Protein AF-A0A931ZI58-F1 (afdb_monomer_lite)

Secondary structure (DSSP, 8-state):
---S----PPPTTS--PPPHHHHHHHHHHHTS----HHHHHHHHHHHHT-------TTS--PPPHHHHHHTT--S-EEEEE-SS-EEEEEHHHHHHHHHHHHHHHHHHHHHHHHHHH--

Foldseek 3Di:
DDDDDDDFDADPVRDTDDPPVNVVVCVVVVVDDPDDPVRVVVCCVVVVPDDDWDADPVRDTDDDPVNCVVLVADPDWDWDDDPPDIDIHRPVVVVVVVVVCVVCVVVVVVVVVVVVVVD

Structure (mmCIF, N/CA/C/O backbone):
data_AF-A0A931ZI58-F1
#
_entry.id   AF-A0A931ZI58-F1
#
loop_
_atom_site.group_PDB
_atom_site.id
_atom_site.type_symbol
_atom_site.label_atom_id
_atom_site.label_alt_id
_atom_site.label_comp_id
_atom_site.label_asym_id
_atom_site.label_entity_id
_atom_site.label_seq_id
_atom_site.pdbx_PDB_ins_code
_atom_site.Cartn_x
_atom_site.Cartn_y
_atom_site.Cartn_z
_atom_site.occupancy
_atom_site.B_iso_or_equiv
_atom_site.auth_seq_id
_atom_site.auth_comp_id
_atom_site.auth_asym_id
_atom_site.auth_atom_id
_atom_site.pdbx_PDB_model_num
ATOM 1 N N . MET A 1 1 ? 14.117 13.334 -13.432 1.00 45.47 1 MET A N 1
ATOM 2 C CA . MET A 1 1 ? 13.130 12.646 -12.570 1.00 45.47 1 MET A CA 1
ATOM 3 C C . MET A 1 1 ? 13.029 11.248 -13.138 1.00 45.47 1 MET A C 1
ATOM 5 O O . MET A 1 1 ? 12.648 11.109 -14.297 1.00 45.47 1 MET A O 1
ATOM 9 N N . LEU A 1 2 ? 13.482 10.248 -12.382 1.00 44.78 2 LEU A N 1
ATOM 10 C CA . LEU A 1 2 ? 13.488 8.861 -12.836 1.00 44.78 2 LEU A CA 1
ATOM 11 C C . LEU A 1 2 ? 12.043 8.353 -12.851 1.00 44.78 2 LEU A C 1
ATOM 13 O O . LEU A 1 2 ? 11.451 8.150 -11.797 1.00 44.78 2 LEU A O 1
ATOM 17 N N . ILE A 1 3 ? 11.478 8.211 -14.047 1.00 44.12 3 ILE A N 1
ATOM 18 C CA . ILE A 1 3 ? 10.126 7.702 -14.295 1.00 44.12 3 ILE A CA 1
ATOM 19 C C . ILE A 1 3 ? 10.265 6.560 -15.314 1.00 44.12 3 ILE A C 1
ATOM 21 O O . ILE A 1 3 ? 10.938 6.739 -16.333 1.00 44.12 3 ILE A O 1
ATOM 25 N N . GLY A 1 4 ? 9.652 5.406 -15.031 1.00 52.09 4 GLY A N 1
ATOM 26 C CA . GLY A 1 4 ? 9.632 4.216 -15.895 1.00 52.09 4 GLY A CA 1
ATOM 27 C C . GLY A 1 4 ? 10.521 3.049 -15.432 1.00 52.09 4 GLY A C 1
ATOM 28 O O . GLY A 1 4 ? 11.378 3.192 -14.558 1.00 52.09 4 GLY A O 1
ATOM 29 N N . GLN A 1 5 ? 10.311 1.872 -16.033 1.00 44.62 5 GLN A N 1
ATOM 30 C CA . GLN A 1 5 ? 11.066 0.643 -15.756 1.00 44.62 5 GLN A CA 1
ATOM 31 C C . GLN A 1 5 ? 12.330 0.526 -16.625 1.00 44.62 5 GLN A C 1
ATOM 33 O O . GLN A 1 5 ? 12.293 0.717 -17.840 1.00 44.62 5 GLN A O 1
ATOM 38 N N . TYR A 1 6 ? 13.452 0.139 -16.010 1.00 64.69 6 TYR A N 1
ATOM 39 C CA . TYR A 1 6 ? 14.724 -0.110 -16.696 1.00 64.69 6 TYR A CA 1
ATOM 40 C C . TYR A 1 6 ? 15.089 -1.589 -16.596 1.00 64.69 6 TYR A C 1
ATOM 42 O O . TYR A 1 6 ? 15.655 -2.038 -15.600 1.00 64.69 6 TYR A O 1
ATOM 50 N N . ILE A 1 7 ? 14.776 -2.356 -17.637 1.00 57.56 7 ILE A N 1
ATOM 51 C CA . ILE A 1 7 ? 15.112 -3.780 -17.699 1.00 57.56 7 ILE A CA 1
ATOM 52 C C . ILE A 1 7 ? 16.552 -3.927 -18.194 1.00 57.56 7 ILE A C 1
ATOM 54 O O . ILE A 1 7 ? 16.891 -3.468 -19.285 1.00 57.56 7 ILE A O 1
ATOM 58 N N . GLN A 1 8 ? 17.400 -4.600 -17.414 1.00 68.25 8 GLN A N 1
ATOM 59 C CA . GLN A 1 8 ? 18.737 -4.991 -17.850 1.00 68.25 8 GLN A CA 1
ATOM 60 C C . GLN A 1 8 ? 19.020 -6.462 -17.607 1.00 68.25 8 GLN A C 1
ATOM 62 O O . GLN A 1 8 ? 18.564 -7.068 -16.641 1.00 68.25 8 GLN A O 1
ATOM 67 N N . LYS A 1 9 ? 19.800 -7.026 -18.528 1.00 64.44 9 LYS A N 1
ATOM 68 C CA . LYS A 1 9 ? 20.253 -8.407 -18.454 1.00 64.44 9 LYS A CA 1
ATOM 69 C C . LYS A 1 9 ? 21.438 -8.489 -17.500 1.00 64.44 9 LYS A C 1
ATOM 71 O O . LYS A 1 9 ? 22.397 -7.732 -17.630 1.00 64.44 9 LYS A O 1
ATOM 76 N N . ILE A 1 10 ? 21.354 -9.429 -16.570 1.00 72.12 10 ILE A N 1
ATOM 77 C CA . ILE A 1 10 ? 22.425 -9.759 -15.636 1.00 72.12 10 ILE A CA 1
ATOM 78 C C . ILE A 1 10 ? 23.327 -10.808 -16.299 1.00 72.12 10 ILE A C 1
ATOM 80 O O . ILE A 1 10 ? 22.832 -11.727 -16.955 1.00 72.12 10 ILE A O 1
ATOM 84 N N . ASP A 1 11 ? 24.647 -10.657 -16.176 1.00 81.25 11 ASP A N 1
ATOM 85 C CA . ASP A 1 11 ? 25.594 -11.650 -16.688 1.00 81.25 11 ASP A CA 1
ATOM 86 C C . ASP A 1 11 ? 25.599 -12.939 -15.839 1.00 81.25 11 ASP A C 1
ATOM 88 O O . ASP A 1 11 ? 25.022 -13.008 -14.755 1.00 81.25 11 ASP A O 1
ATOM 92 N N . GLN A 1 12 ? 26.292 -13.981 -16.307 1.00 68.19 12 GLN A N 1
ATOM 93 C CA . GLN A 1 12 ? 26.393 -15.268 -15.596 1.00 68.19 12 GLN A CA 1
ATOM 94 C C . GLN A 1 12 ? 27.049 -15.168 -14.202 1.00 68.19 12 GLN A C 1
ATOM 96 O O . GLN A 1 12 ? 27.040 -16.138 -13.450 1.00 68.19 12 GLN A O 1
ATOM 101 N N . LYS A 1 13 ? 27.635 -14.015 -13.856 1.00 72.25 13 LYS A N 1
ATOM 102 C CA . LYS A 1 13 ? 28.279 -13.727 -12.569 1.00 72.25 13 LYS A CA 1
ATOM 103 C C . LYS A 1 13 ? 27.453 -12.775 -11.697 1.00 72.25 13 LYS A C 1
ATOM 105 O O . LYS A 1 13 ? 27.961 -12.309 -10.681 1.00 72.25 13 LYS A O 1
ATOM 110 N N . GLY A 1 14 ? 26.213 -12.459 -12.074 1.00 63.88 14 GLY A N 1
ATOM 111 C CA . GLY A 1 14 ? 25.349 -11.588 -11.278 1.00 63.88 14 GLY A CA 1
ATOM 112 C C . GLY A 1 14 ? 25.595 -10.087 -11.473 1.00 63.88 14 GLY A C 1
ATOM 113 O O . GLY A 1 14 ? 25.086 -9.285 -10.693 1.00 63.88 14 GLY A O 1
ATOM 114 N N . ARG A 1 15 ? 26.373 -9.668 -12.479 1.00 63.78 15 ARG A N 1
ATOM 115 C CA . ARG A 1 15 ? 26.720 -8.253 -12.699 1.00 63.78 15 ARG A CA 1
ATOM 116 C C . ARG A 1 15 ? 25.797 -7.619 -13.739 1.00 63.78 15 ARG A C 1
ATOM 118 O O . ARG A 1 15 ? 25.463 -8.242 -14.742 1.00 63.78 15 ARG A O 1
ATOM 125 N N . THR A 1 16 ? 25.441 -6.353 -13.528 1.00 76.69 16 THR A N 1
ATOM 126 C CA . THR A 1 16 ? 24.727 -5.511 -14.502 1.00 76.69 16 THR A CA 1
ATOM 127 C C . THR A 1 16 ? 25.400 -4.147 -14.612 1.00 76.69 16 THR A C 1
ATOM 129 O O . THR A 1 16 ? 26.078 -3.697 -13.687 1.00 76.69 16 THR A O 1
ATOM 132 N N . ILE A 1 17 ? 25.219 -3.479 -15.749 1.00 74.56 17 ILE A N 1
ATOM 133 C CA . ILE A 1 17 ? 25.693 -2.110 -15.963 1.00 74.56 17 ILE A CA 1
ATOM 134 C C . ILE A 1 17 ? 24.647 -1.157 -15.371 1.00 74.56 17 ILE A C 1
ATOM 136 O O . ILE A 1 17 ? 23.460 -1.442 -15.415 1.00 74.56 17 ILE A O 1
ATOM 140 N N . LEU A 1 18 ? 25.042 -0.033 -14.775 1.00 77.94 18 LEU A N 1
ATOM 141 C CA . LEU A 1 18 ? 24.086 1.015 -14.398 1.00 77.94 18 LEU A CA 1
ATOM 142 C C . LEU A 1 18 ? 23.846 1.908 -15.630 1.00 77.94 18 LEU A C 1
ATOM 144 O O . LEU A 1 18 ? 24.832 2.413 -16.175 1.00 77.94 18 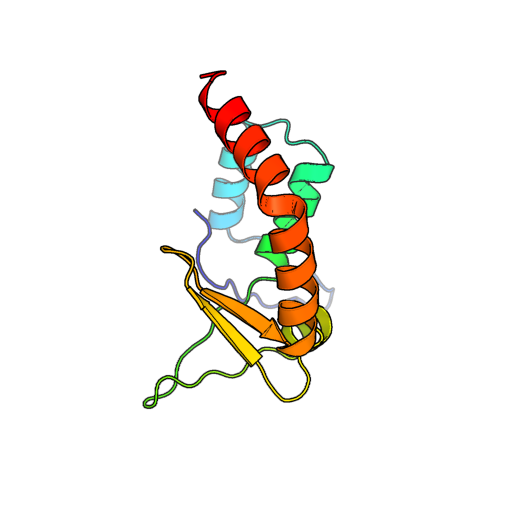LEU A O 1
ATOM 148 N N . PRO A 1 19 ? 22.598 2.138 -16.090 1.00 79.94 19 PRO A N 1
ATOM 149 C CA . PRO A 1 19 ? 22.342 2.986 -17.249 1.00 79.94 19 PRO A CA 1
ATOM 150 C C . PRO A 1 19 ? 22.933 4.379 -17.041 1.00 79.94 19 PRO A C 1
ATOM 152 O O . PRO A 1 19 ? 22.751 4.984 -15.983 1.00 79.94 19 PRO A O 1
ATOM 155 N N . ALA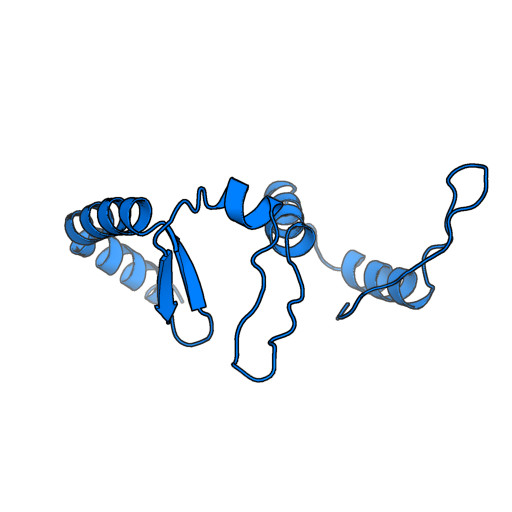 A 1 20 ? 23.603 4.918 -18.060 1.00 74.62 20 ALA A N 1
ATOM 156 C CA . ALA A 1 20 ? 24.296 6.205 -17.968 1.00 74.62 20 ALA A CA 1
ATOM 157 C C . ALA A 1 20 ? 23.371 7.356 -17.527 1.00 74.62 20 ALA A C 1
ATOM 159 O O . ALA A 1 20 ? 23.797 8.234 -16.781 1.00 74.62 20 ALA A O 1
ATOM 160 N N . LYS A 1 21 ? 22.092 7.308 -17.923 1.00 72.25 21 LYS A N 1
ATOM 161 C CA . LYS A 1 21 ? 21.059 8.259 -17.491 1.00 72.25 21 LYS A CA 1
ATOM 162 C C . LYS A 1 21 ? 20.810 8.197 -15.979 1.00 72.25 21 LYS A C 1
ATOM 164 O O . LYS A 1 21 ? 20.826 9.232 -15.325 1.00 72.25 21 LYS A O 1
ATOM 169 N N . ILE A 1 22 ? 20.680 6.990 -15.421 1.00 72.75 22 ILE A N 1
ATOM 170 C CA . ILE A 1 22 ? 20.533 6.781 -13.972 1.00 72.75 22 ILE A CA 1
ATOM 171 C C . ILE A 1 22 ? 21.798 7.241 -13.244 1.00 72.75 22 ILE A C 1
ATOM 173 O O . ILE A 1 22 ? 21.709 7.952 -12.250 1.00 72.75 22 ILE A O 1
ATOM 177 N N . LYS A 1 23 ? 22.983 6.899 -13.765 1.00 69.25 23 LYS A N 1
ATOM 178 C CA . LYS A 1 23 ? 24.263 7.331 -13.187 1.00 69.25 23 LYS A CA 1
ATOM 179 C C . LYS A 1 23 ? 24.372 8.861 -13.113 1.00 69.25 23 LYS A C 1
ATOM 181 O O . LYS A 1 23 ? 24.779 9.379 -12.079 1.00 69.25 23 LYS A O 1
ATOM 186 N N . LYS A 1 24 ? 23.986 9.570 -14.180 1.00 66.25 24 LYS A N 1
ATOM 187 C CA . LYS A 1 24 ? 24.022 11.038 -14.257 1.00 66.25 24 LYS A CA 1
ATOM 188 C C . LYS A 1 24 ? 22.999 11.695 -13.320 1.00 66.25 24 LYS A C 1
ATOM 190 O O . LYS A 1 24 ? 23.381 12.559 -12.542 1.00 66.25 24 LYS A O 1
ATOM 195 N N . GLU A 1 25 ? 21.745 11.235 -13.326 1.00 67.06 25 GLU A N 1
ATOM 196 C CA . GLU A 1 25 ? 20.690 11.784 -12.457 1.00 67.06 25 GLU A CA 1
ATOM 197 C C . GLU A 1 25 ? 20.957 11.513 -10.964 1.00 67.06 25 GLU A C 1
ATOM 199 O O . GLU A 1 25 ? 20.735 12.394 -10.139 1.00 67.06 25 GLU A O 1
ATOM 204 N N . ILE A 1 26 ? 21.497 10.338 -10.600 1.00 67.19 26 ILE A N 1
ATOM 205 C CA . ILE A 1 26 ? 21.935 10.058 -9.220 1.00 67.19 26 ILE A CA 1
ATOM 206 C C . ILE A 1 26 ? 23.067 11.003 -8.819 1.00 67.19 26 ILE A C 1
ATOM 208 O O . ILE A 1 26 ? 23.054 11.528 -7.710 1.00 67.19 26 ILE A O 1
ATOM 212 N N . GLN A 1 27 ? 24.047 11.228 -9.694 1.00 58.78 27 GLN A N 1
ATOM 213 C CA . GLN A 1 27 ? 25.199 12.070 -9.379 1.00 58.78 27 GLN A CA 1
ATOM 214 C C . GLN A 1 27 ? 24.800 13.541 -9.184 1.00 58.78 27 GLN A C 1
ATOM 216 O O . GLN A 1 27 ? 25.284 14.183 -8.255 1.00 58.78 27 GLN A O 1
ATOM 221 N N . GLU A 1 28 ? 23.856 14.035 -9.985 1.00 57.59 28 GLU A N 1
ATOM 222 C CA . GLU A 1 28 ? 23.264 15.370 -9.842 1.00 57.59 28 GLU A CA 1
ATOM 223 C C . GLU A 1 28 ? 22.377 15.482 -8.584 1.00 57.59 28 GLU A C 1
ATOM 225 O O . GLU A 1 28 ? 22.448 16.483 -7.876 1.00 57.59 28 GLU A O 1
ATOM 230 N N . ALA A 1 29 ? 21.611 14.439 -8.236 1.00 59.09 29 ALA A N 1
ATOM 231 C CA . ALA A 1 29 ? 20.773 14.416 -7.029 1.00 59.09 29 ALA A CA 1
ATOM 232 C C . ALA A 1 29 ? 21.572 14.245 -5.719 1.00 59.09 29 ALA A C 1
ATOM 234 O O . ALA A 1 29 ? 21.150 14.714 -4.662 1.00 59.09 29 ALA A O 1
ATOM 235 N N . THR A 1 30 ? 22.730 13.578 -5.771 1.00 52.12 30 THR A N 1
ATOM 236 C CA . THR A 1 30 ? 23.562 13.269 -4.591 1.00 52.12 30 THR A CA 1
ATOM 237 C C . THR A 1 30 ? 24.415 14.461 -4.148 1.00 52.12 30 THR A C 1
ATOM 239 O O . THR A 1 30 ? 24.772 14.553 -2.977 1.00 52.12 30 THR A O 1
ATOM 242 N N . LEU A 1 31 ? 24.706 15.409 -5.045 1.00 49.88 31 LEU A N 1
ATOM 243 C CA . LEU A 1 31 ? 25.527 16.588 -4.741 1.00 49.88 31 LEU A CA 1
ATOM 244 C C . LEU A 1 31 ? 24.840 17.624 -3.828 1.00 49.88 31 LEU A C 1
ATOM 246 O O . LEU A 1 31 ? 25.491 18.588 -3.437 1.00 49.88 31 LEU A O 1
ATOM 250 N N . GLY A 1 32 ? 23.563 17.442 -3.469 1.00 50.44 32 GLY A N 1
ATOM 251 C CA . GLY A 1 32 ? 22.777 18.497 -2.820 1.00 50.44 32 GLY A CA 1
ATOM 252 C C . GLY A 1 32 ? 22.157 18.210 -1.454 1.00 50.44 32 GLY A C 1
ATOM 253 O O . GLY A 1 32 ? 21.720 19.165 -0.820 1.00 50.44 32 GLY A O 1
ATOM 254 N N . LEU A 1 33 ? 22.053 16.965 -0.969 1.00 51.38 33 LEU A N 1
ATOM 255 C CA . LEU A 1 33 ? 21.214 16.699 0.213 1.00 51.38 33 LEU A CA 1
ATOM 256 C C . LEU A 1 33 ? 21.798 15.650 1.171 1.00 51.38 33 LEU A C 1
ATOM 258 O O . LEU A 1 33 ? 21.812 14.446 0.900 1.00 51.38 33 LEU A O 1
ATOM 262 N N . SER A 1 34 ? 22.183 16.112 2.364 1.00 52.53 34 SER A N 1
ATOM 263 C CA . SER A 1 34 ? 22.275 15.267 3.559 1.00 52.53 34 SER A CA 1
ATOM 264 C C . SER A 1 34 ? 20.857 14.895 4.004 1.00 52.53 34 SER A C 1
ATOM 266 O O . SER A 1 34 ? 20.254 15.543 4.854 1.00 52.53 34 SER A O 1
ATOM 268 N N . VAL A 1 35 ? 20.274 13.889 3.353 1.00 64.56 35 VAL A N 1
ATOM 269 C CA . VAL A 1 35 ? 18.995 13.300 3.764 1.00 64.56 35 VAL A CA 1
ATOM 270 C C . VAL A 1 35 ? 19.272 12.323 4.905 1.00 64.56 35 VAL A C 1
ATOM 272 O O . VAL A 1 35 ? 20.139 11.456 4.755 1.00 64.56 35 VAL A O 1
ATOM 275 N N . SER A 1 36 ? 18.554 12.456 6.025 1.00 77.38 36 SER A N 1
ATOM 276 C CA . SER A 1 36 ? 18.672 11.528 7.155 1.00 77.38 36 SER A CA 1
ATOM 277 C C . SER A 1 36 ? 18.403 10.088 6.711 1.00 77.38 36 SER A C 1
ATOM 279 O O . SER A 1 36 ? 17.665 9.840 5.753 1.00 77.38 36 SER A O 1
ATOM 281 N N . GLU A 1 37 ? 18.994 9.121 7.409 1.00 76.19 37 GLU A N 1
ATOM 282 C CA . GLU A 1 37 ? 18.786 7.696 7.126 1.00 76.19 37 GLU A CA 1
ATOM 283 C C . GLU A 1 37 ? 17.294 7.330 7.144 1.00 76.19 37 GLU A C 1
ATOM 285 O O . GLU A 1 37 ? 16.797 6.729 6.194 1.00 76.19 37 GLU A O 1
ATOM 290 N N . ALA A 1 38 ? 16.546 7.851 8.122 1.00 73.25 38 ALA A N 1
ATOM 291 C CA . ALA A 1 38 ? 15.097 7.687 8.216 1.00 73.25 38 ALA A CA 1
ATOM 292 C C . ALA A 1 38 ? 14.343 8.198 6.974 1.00 73.25 38 ALA A C 1
ATOM 294 O O . ALA A 1 38 ? 13.411 7.549 6.494 1.00 73.25 38 ALA A O 1
ATOM 295 N N . ALA A 1 39 ? 14.740 9.345 6.417 1.00 70.81 39 ALA A N 1
ATOM 296 C CA . ALA A 1 39 ? 14.105 9.882 5.217 1.00 70.81 39 ALA A CA 1
ATOM 297 C C . ALA A 1 39 ? 14.456 9.059 3.961 1.00 70.81 39 ALA A C 1
ATOM 299 O O . ALA A 1 39 ? 13.592 8.853 3.107 1.00 70.81 39 ALA A O 1
ATOM 300 N N . ARG A 1 40 ? 15.675 8.506 3.875 1.00 76.00 40 ARG A N 1
ATOM 301 C CA . ARG A 1 40 ? 16.056 7.573 2.799 1.00 76.00 40 ARG A CA 1
ATOM 302 C C . ARG A 1 40 ? 15.289 6.257 2.884 1.00 76.00 40 ARG A C 1
ATOM 304 O O . ARG A 1 40 ? 14.811 5.773 1.862 1.00 76.00 40 ARG A O 1
ATOM 311 N N . ASP A 1 41 ? 15.139 5.693 4.077 1.00 73.06 41 ASP A N 1
ATOM 312 C CA . ASP A 1 41 ? 14.377 4.456 4.274 1.00 73.06 41 ASP A CA 1
ATOM 313 C C . ASP A 1 41 ? 12.888 4.659 4.009 1.00 73.06 41 ASP A C 1
ATOM 315 O O . ASP A 1 41 ? 12.262 3.820 3.364 1.00 73.06 41 ASP A O 1
ATOM 319 N N . THR A 1 42 ? 12.346 5.823 4.374 1.00 70.38 42 THR A N 1
ATOM 320 C CA . THR A 1 42 ? 10.980 6.215 4.002 1.00 70.38 42 THR A CA 1
ATOM 321 C C . THR A 1 42 ? 10.820 6.277 2.482 1.00 70.38 42 THR A C 1
ATOM 323 O O . THR A 1 42 ? 9.864 5.724 1.944 1.00 70.38 42 THR A O 1
ATOM 326 N N . GLN A 1 43 ? 11.769 6.880 1.755 1.00 6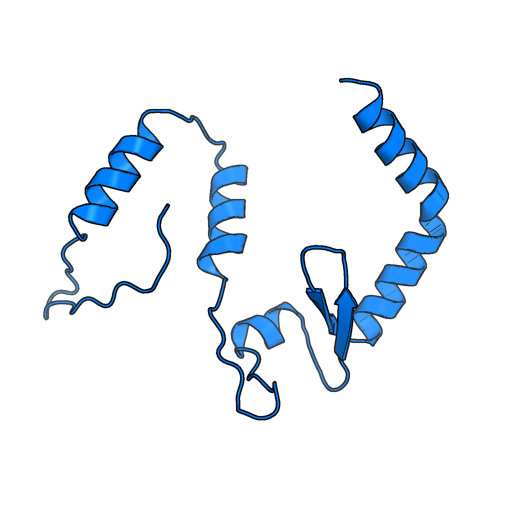8.25 43 GLN A N 1
ATOM 327 C CA . GLN A 1 43 ? 11.737 6.896 0.288 1.00 68.25 43 GLN A CA 1
ATOM 328 C C . GLN A 1 43 ? 11.849 5.495 -0.318 1.00 68.25 43 GLN A C 1
ATOM 330 O O . GLN A 1 43 ? 11.114 5.186 -1.250 1.00 68.25 43 GLN A O 1
ATOM 335 N N . ARG A 1 44 ? 12.736 4.634 0.195 1.00 73.69 44 ARG A N 1
ATOM 336 C CA . ARG A 1 44 ? 12.864 3.241 -0.270 1.00 73.69 44 ARG A CA 1
ATOM 337 C C . ARG A 1 44 ? 11.584 2.458 -0.041 1.00 73.69 44 ARG A C 1
ATOM 339 O O . ARG A 1 44 ? 11.170 1.717 -0.921 1.00 73.69 44 ARG A O 1
ATOM 346 N N . PHE A 1 45 ? 10.958 2.638 1.113 1.00 71.00 45 PHE A N 1
ATOM 347 C CA . PHE A 1 45 ? 9.692 2.001 1.428 1.00 71.00 45 PHE A CA 1
ATOM 348 C C . PHE A 1 45 ? 8.574 2.485 0.492 1.00 71.00 45 PHE A C 1
ATOM 350 O O . PHE A 1 45 ? 7.920 1.670 -0.152 1.00 71.00 45 PHE A O 1
ATOM 357 N N . LEU A 1 46 ? 8.402 3.804 0.351 1.00 68.81 46 LEU A N 1
ATOM 358 C CA . LEU A 1 46 ? 7.325 4.388 -0.455 1.00 68.81 46 LEU A CA 1
ATOM 359 C C . LEU A 1 46 ? 7.515 4.166 -1.961 1.00 68.81 46 LEU A C 1
ATOM 361 O O . LEU A 1 46 ? 6.575 3.786 -2.649 1.00 68.81 46 LEU A O 1
ATOM 365 N N . LEU A 1 47 ? 8.719 4.418 -2.480 1.00 71.75 47 LEU A N 1
ATOM 366 C CA . LEU A 1 47 ? 9.008 4.355 -3.916 1.00 71.75 47 LEU A CA 1
ATOM 367 C C . LEU A 1 47 ? 9.460 2.962 -4.352 1.00 71.75 47 LEU A C 1
ATOM 369 O O . LEU A 1 47 ? 9.100 2.514 -5.434 1.00 71.75 47 LEU A O 1
ATOM 373 N N . GLY A 1 48 ? 10.238 2.265 -3.523 1.00 71.50 48 GLY A N 1
ATOM 374 C CA . GLY A 1 48 ? 10.683 0.900 -3.816 1.00 71.50 48 GLY A CA 1
ATOM 375 C C . GLY A 1 48 ? 9.565 -0.136 -3.697 1.00 71.50 48 GLY A C 1
ATOM 376 O O . GLY A 1 48 ? 9.670 -1.198 -4.302 1.00 71.50 48 GLY A O 1
ATOM 377 N N . GLY A 1 49 ? 8.492 0.176 -2.962 1.00 74.94 49 GLY A N 1
ATOM 378 C CA . GLY A 1 49 ? 7.270 -0.628 -2.896 1.00 74.94 49 GLY A CA 1
ATOM 379 C C . GLY A 1 49 ? 6.188 -0.235 -3.908 1.00 74.94 49 GLY A C 1
ATOM 380 O O . GLY A 1 49 ? 5.115 -0.834 -3.893 1.00 74.94 49 GLY A O 1
ATOM 381 N N . ALA A 1 50 ? 6.420 0.768 -4.760 1.00 81.62 50 ALA A N 1
ATOM 382 C CA . ALA A 1 50 ? 5.418 1.246 -5.708 1.00 81.62 50 ALA A CA 1
ATOM 383 C C . ALA A 1 50 ? 5.303 0.328 -6.936 1.00 81.62 50 ALA A C 1
ATOM 385 O O . ALA A 1 50 ? 6.297 -0.188 -7.446 1.00 81.62 50 ALA A O 1
ATOM 386 N N . TYR A 1 51 ? 4.078 0.172 -7.439 1.00 81.00 51 TYR A N 1
ATOM 387 C CA . TYR A 1 51 ? 3.778 -0.582 -8.654 1.00 81.00 51 TYR A CA 1
ATOM 388 C C . TYR A 1 51 ? 3.057 0.315 -9.652 1.00 81.00 51 TYR A C 1
ATOM 390 O O . TYR A 1 51 ? 2.093 0.993 -9.301 1.00 81.00 51 TYR A O 1
ATOM 398 N N . GLU A 1 52 ? 3.515 0.289 -10.899 1.00 86.44 52 GLU A N 1
ATOM 399 C CA . GLU A 1 52 ? 2.754 0.824 -12.023 1.00 86.44 52 GLU A CA 1
ATOM 400 C C . GLU A 1 52 ? 1.688 -0.205 -12.414 1.00 86.44 52 GLU A C 1
ATOM 402 O O . GLU A 1 52 ? 1.973 -1.403 -12.487 1.00 86.44 52 GLU A O 1
ATOM 407 N N . LEU A 1 53 ? 0.450 0.255 -12.587 1.00 81.44 53 LEU A N 1
ATOM 408 C CA . LEU A 1 53 ? -0.705 -0.594 -12.852 1.00 81.44 53 LEU A CA 1
ATOM 409 C C . LEU A 1 53 ? -1.384 -0.131 -14.132 1.00 81.44 53 LEU A C 1
ATOM 411 O O . LEU A 1 53 ? -1.599 1.063 -14.332 1.00 81.44 53 LEU A O 1
ATOM 415 N N . GLU A 1 54 ? -1.765 -1.095 -14.958 1.00 86.06 54 GLU A N 1
ATOM 416 C CA . GLU A 1 54 ? -2.608 -0.862 -16.121 1.00 86.06 54 GLU A CA 1
ATOM 417 C C . GLU A 1 54 ? -4.050 -1.244 -15.793 1.00 86.06 54 GLU A C 1
ATOM 419 O O . GLU A 1 54 ? -4.316 -2.223 -15.086 1.00 86.06 54 GLU A O 1
ATOM 424 N N . LEU A 1 55 ? -4.979 -0.442 -16.304 1.00 85.00 55 LEU A N 1
ATOM 425 C CA . LEU A 1 55 ? -6.404 -0.723 -16.238 1.00 85.00 55 LEU A CA 1
ATOM 426 C C . LEU A 1 55 ? -6.811 -1.496 -17.489 1.00 85.00 55 LEU A C 1
ATOM 428 O O . LEU A 1 55 ? -6.372 -1.170 -18.590 1.00 85.00 55 LEU A O 1
ATOM 432 N N . ASP A 1 56 ? -7.675 -2.492 -17.326 1.00 90.75 56 ASP A N 1
ATOM 433 C CA . ASP A 1 56 ? -8.357 -3.097 -18.465 1.00 90.75 56 ASP A CA 1
ATOM 434 C C . ASP A 1 56 ? -9.439 -2.162 -19.035 1.00 90.75 56 ASP A C 1
ATOM 436 O O . ASP A 1 56 ? -9.758 -1.119 -18.460 1.00 90.75 56 ASP A O 1
ATOM 440 N N . ASP A 1 57 ? -10.061 -2.562 -20.146 1.00 92.38 57 ASP A N 1
ATOM 441 C CA . ASP A 1 57 ? -11.103 -1.777 -20.831 1.00 92.38 57 ASP A CA 1
ATOM 442 C C . ASP A 1 57 ? -12.323 -1.442 -19.950 1.00 92.38 57 ASP A C 1
ATOM 444 O O . ASP A 1 57 ? -13.147 -0.599 -20.306 1.00 92.38 57 ASP A O 1
ATOM 448 N N . LYS A 1 58 ? -12.476 -2.112 -18.802 1.00 91.06 58 LYS A N 1
ATOM 449 C CA . LYS A 1 58 ? -13.552 -1.884 -17.829 1.00 91.06 58 LYS A CA 1
ATOM 450 C C . LYS A 1 58 ? -13.078 -1.087 -16.612 1.00 91.06 58 LYS A C 1
ATOM 452 O O . LYS A 1 58 ? -13.835 -0.958 -15.652 1.00 91.06 58 LYS A O 1
ATOM 457 N N . GLY A 1 59 ? -11.846 -0.577 -16.626 1.00 84.06 59 GLY A N 1
ATOM 458 C CA . GLY A 1 59 ? -11.256 0.164 -15.515 1.00 84.06 59 GLY A CA 1
ATOM 459 C C . GLY A 1 59 ? -10.838 -0.717 -14.336 1.00 84.06 59 GLY A C 1
ATOM 460 O O . GLY A 1 59 ? -10.711 -0.214 -13.221 1.00 84.06 59 GLY A O 1
ATOM 461 N N . ARG A 1 60 ? -10.666 -2.031 -14.530 1.00 90.69 60 ARG A N 1
ATOM 462 C CA . ARG A 1 60 ? -10.227 -2.953 -13.469 1.00 90.69 60 ARG A CA 1
ATOM 463 C C . ARG A 1 60 ? -8.712 -3.103 -13.503 1.00 90.69 60 ARG A C 1
ATOM 465 O O . ARG A 1 60 ? -8.114 -3.105 -14.570 1.00 90.69 60 ARG A O 1
ATOM 472 N N . PHE A 1 61 ? -8.105 -3.321 -12.343 1.00 89.75 61 PHE A N 1
ATOM 473 C CA . PHE A 1 61 ? -6.691 -3.670 -12.217 1.00 89.75 61 PHE A CA 1
ATOM 474 C C . PHE A 1 61 ? -6.503 -4.793 -11.204 1.00 89.75 61 PHE A C 1
ATOM 476 O O . PHE A 1 61 ? -7.351 -5.039 -10.342 1.00 89.75 61 PHE A O 1
ATOM 483 N N . LEU A 1 62 ? -5.361 -5.470 -11.297 1.00 90.06 62 LEU A N 1
ATOM 484 C CA . LEU A 1 62 ? -4.945 -6.454 -10.311 1.00 90.06 62 LEU A CA 1
ATOM 485 C C . LEU A 1 62 ? -4.130 -5.761 -9.215 1.00 90.06 62 LEU A C 1
ATOM 487 O O . LEU A 1 62 ? -3.098 -5.163 -9.508 1.00 90.06 62 LEU A O 1
ATOM 491 N N . ILE A 1 63 ? -4.544 -5.883 -7.952 1.00 89.56 63 ILE A N 1
ATOM 492 C CA . ILE A 1 63 ? -3.714 -5.433 -6.827 1.00 89.56 63 ILE A CA 1
ATOM 493 C C . ILE A 1 63 ? -2.555 -6.436 -6.649 1.00 89.56 63 ILE A C 1
ATOM 495 O O . ILE A 1 63 ? -2.820 -7.618 -6.369 1.00 89.56 63 ILE A O 1
ATOM 499 N N . PRO A 1 64 ? -1.282 -6.005 -6.779 1.00 88.94 64 PRO A N 1
ATOM 500 C CA . PRO A 1 64 ? -0.121 -6.867 -6.579 1.00 88.94 64 PRO A CA 1
ATOM 501 C C . PRO A 1 64 ? -0.178 -7.595 -5.233 1.00 88.94 64 PRO A C 1
ATOM 503 O O . PRO A 1 64 ? -0.560 -7.008 -4.221 1.00 88.94 64 PRO A O 1
ATOM 506 N N . TYR A 1 65 ? 0.213 -8.874 -5.206 1.00 86.62 65 TYR A N 1
ATOM 507 C CA . TYR A 1 65 ? 0.119 -9.716 -4.003 1.00 86.62 65 TYR A CA 1
ATOM 508 C C . TYR A 1 65 ? 0.801 -9.077 -2.789 1.00 86.62 65 TYR A C 1
ATOM 510 O O . TYR A 1 65 ? 0.196 -8.990 -1.729 1.00 86.62 65 TYR A O 1
ATOM 518 N N . ILE A 1 66 ? 2.010 -8.541 -2.966 1.00 85.69 66 ILE A N 1
ATOM 519 C CA . ILE A 1 66 ? 2.755 -7.908 -1.873 1.00 85.69 66 ILE A CA 1
ATOM 520 C C . ILE A 1 66 ? 2.017 -6.703 -1.270 1.00 85.69 66 ILE A C 1
ATOM 522 O O . ILE A 1 66 ? 2.066 -6.504 -0.061 1.00 85.69 66 ILE A O 1
ATOM 526 N N . LEU A 1 67 ? 1.289 -5.934 -2.092 1.00 88.00 67 LEU A N 1
ATOM 527 C CA . LEU A 1 67 ? 0.493 -4.798 -1.629 1.00 88.00 67 LEU A CA 1
ATOM 528 C C . LEU A 1 67 ? -0.788 -5.258 -0.931 1.00 88.00 67 LEU A C 1
ATOM 530 O O . LEU A 1 67 ? -1.180 -4.647 0.060 1.00 88.00 67 LEU A O 1
ATOM 534 N N . ARG A 1 68 ? -1.409 -6.354 -1.392 1.00 90.62 68 ARG A N 1
ATOM 535 C CA . ARG A 1 68 ? -2.546 -6.973 -0.687 1.00 90.62 68 ARG A CA 1
ATOM 536 C C . ARG A 1 68 ? -2.148 -7.485 0.691 1.00 90.62 68 ARG A C 1
ATOM 538 O O . ARG A 1 68 ? -2.850 -7.191 1.652 1.00 90.62 68 ARG A O 1
ATOM 545 N N . GLU A 1 69 ? -1.018 -8.182 0.790 1.00 89.75 69 GLU A N 1
ATOM 546 C CA . GLU A 1 69 ? -0.490 -8.684 2.064 1.00 89.75 69 GLU A CA 1
ATOM 547 C C . GLU A 1 69 ? -0.144 -7.534 3.011 1.00 89.75 69 GLU A C 1
ATOM 549 O O . GLU A 1 69 ? -0.532 -7.545 4.178 1.00 89.75 69 GLU A O 1
ATOM 554 N N . PHE A 1 70 ? 0.540 -6.508 2.496 1.00 87.38 70 PHE A N 1
ATOM 555 C CA . PHE A 1 70 ? 0.899 -5.324 3.270 1.00 87.38 70 PHE A CA 1
ATOM 556 C C . PHE A 1 70 ? -0.339 -4.603 3.822 1.00 87.38 70 PHE A C 1
ATOM 558 O O . PHE A 1 70 ? -0.408 -4.308 5.015 1.00 87.38 70 PHE A O 1
ATOM 565 N N . ALA A 1 71 ? -1.332 -4.357 2.964 1.00 88.31 71 ALA A N 1
ATOM 566 C CA . ALA A 1 71 ? -2.575 -3.688 3.337 1.00 88.31 71 ALA A CA 1
ATOM 567 C C . ALA A 1 71 ? -3.562 -4.608 4.079 1.00 88.31 71 ALA A C 1
ATOM 569 O O . ALA A 1 71 ? -4.625 -4.145 4.492 1.00 88.31 71 ALA A O 1
ATOM 570 N N . LYS A 1 72 ? -3.221 -5.897 4.252 1.00 92.69 72 LYS A N 1
ATOM 571 C CA . LYS A 1 72 ? -4.071 -6.942 4.848 1.00 92.69 72 LYS A CA 1
ATOM 572 C C . LYS A 1 72 ? -5.464 -6.994 4.218 1.00 92.69 72 LYS A C 1
ATOM 574 O O . LYS A 1 72 ? -6.457 -7.235 4.901 1.00 92.69 72 LYS A O 1
ATOM 579 N N . VAL A 1 73 ? -5.527 -6.743 2.912 1.00 87.56 73 VAL A N 1
ATOM 580 C CA . VAL A 1 73 ? -6.779 -6.727 2.158 1.00 87.56 73 VAL A CA 1
ATOM 581 C C . VAL A 1 73 ? -7.324 -8.141 2.081 1.00 87.56 73 VAL A C 1
ATOM 583 O O . VAL A 1 73 ? -6.680 -9.033 1.526 1.00 87.56 73 VAL A O 1
ATOM 586 N N . SER A 1 74 ? -8.522 -8.325 2.629 1.00 78.56 74 SER A N 1
ATOM 587 C CA . SER A 1 74 ? -9.207 -9.609 2.635 1.00 78.56 74 SER A CA 1
ATOM 588 C C . SER A 1 74 ? -10.187 -9.722 1.461 1.00 78.56 74 SER A C 1
ATOM 590 O O . SER A 1 74 ? -9.810 -10.133 0.365 1.00 78.56 74 SER A O 1
ATOM 592 N N . VAL A 1 75 ? -11.447 -9.353 1.684 1.00 80.31 75 VAL A N 1
ATOM 593 C CA . VAL A 1 75 ? -12.566 -9.586 0.760 1.00 80.31 75 VAL A CA 1
ATOM 594 C C . VAL A 1 75 ? -13.226 -8.276 0.336 1.00 80.31 75 VAL A C 1
ATOM 596 O O . VAL A 1 75 ? -13.529 -8.099 -0.841 1.00 80.31 75 VAL A O 1
ATOM 599 N N . GLU A 1 76 ? -13.423 -7.347 1.273 1.00 84.06 76 GLU A N 1
ATOM 600 C CA . GLU A 1 76 ? -14.066 -6.056 1.020 1.00 84.06 76 GLU A CA 1
ATOM 601 C C . GLU A 1 76 ? -13.057 -4.914 1.149 1.00 84.06 76 GLU A C 1
ATOM 603 O O . GLU A 1 76 ? -12.349 -4.805 2.153 1.00 84.06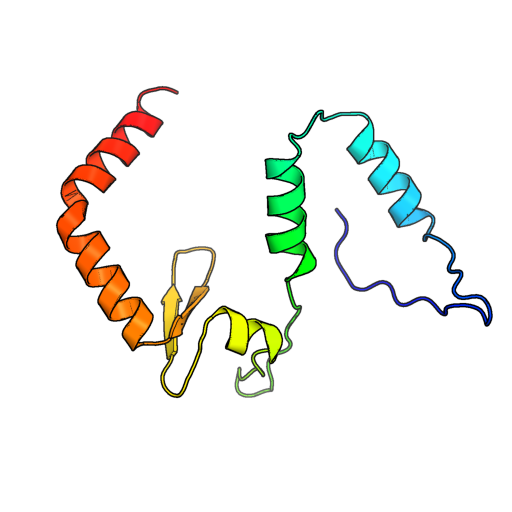 76 GLU A O 1
ATOM 608 N N . ILE A 1 77 ? -13.027 -4.039 0.141 1.00 90.25 77 ILE A N 1
ATOM 609 C CA . ILE A 1 77 ? -12.164 -2.857 0.119 1.00 90.25 77 ILE A CA 1
ATOM 610 C C . ILE A 1 77 ? -12.973 -1.565 0.067 1.00 90.25 77 ILE A C 1
ATOM 612 O O . ILE A 1 77 ? -14.085 -1.533 -0.458 1.00 90.25 77 ILE A O 1
ATOM 616 N N . ILE A 1 78 ? -12.369 -0.489 0.561 1.00 87.12 78 ILE A N 1
ATOM 617 C CA . ILE A 1 78 ? -12.854 0.883 0.415 1.00 87.12 78 ILE A CA 1
ATOM 618 C C . ILE A 1 78 ? -11.847 1.668 -0.424 1.00 87.12 78 ILE A C 1
ATOM 620 O O . ILE A 1 78 ? -10.639 1.580 -0.198 1.00 87.12 78 ILE A O 1
ATOM 624 N N . PHE A 1 79 ? -12.360 2.465 -1.363 1.00 89.50 79 PHE A N 1
ATOM 625 C CA . PHE A 1 79 ? -11.605 3.519 -2.032 1.00 89.50 79 PHE A CA 1
ATOM 626 C C . PHE A 1 79 ? -11.882 4.857 -1.344 1.00 89.50 79 PHE A C 1
ATOM 628 O O . PHE A 1 79 ? -13.028 5.302 -1.295 1.00 89.50 79 PHE A O 1
ATOM 635 N N . LEU A 1 80 ? -10.837 5.515 -0.845 1.00 85.19 80 LEU A N 1
ATOM 636 C CA . LEU A 1 80 ? -10.925 6.847 -0.248 1.00 85.19 80 LEU A CA 1
ATOM 637 C C . LEU A 1 80 ? -10.288 7.869 -1.180 1.00 85.19 80 LEU A C 1
ATOM 639 O O . LEU A 1 80 ? -9.073 7.875 -1.372 1.00 85.19 80 LEU A O 1
ATOM 643 N N . GLY A 1 81 ? -11.107 8.742 -1.761 1.00 84.88 81 GLY A N 1
ATOM 644 C CA . GLY A 1 81 ? -10.623 9.861 -2.563 1.00 84.88 81 GLY A CA 1
ATOM 645 C C . GLY A 1 81 ? -10.148 11.008 -1.674 1.00 84.88 81 GLY A C 1
ATOM 646 O O . GLY A 1 81 ? -10.932 11.555 -0.905 1.00 84.88 81 GLY A O 1
ATOM 647 N N . LEU A 1 82 ? -8.881 11.403 -1.806 1.00 83.62 82 LEU A N 1
ATOM 648 C CA . LEU A 1 82 ? -8.247 12.465 -1.013 1.00 83.62 82 LEU A CA 1
ATOM 649 C C . LEU A 1 82 ? -7.691 13.572 -1.920 1.00 83.62 82 LEU A C 1
ATOM 651 O O . LEU A 1 82 ? -6.551 14.016 -1.784 1.00 83.62 82 LEU A O 1
ATOM 655 N N . GLY A 1 83 ? -8.499 13.987 -2.896 1.00 86.88 83 GLY A N 1
ATOM 656 C CA . GLY A 1 83 ? -8.142 15.012 -3.875 1.00 86.88 83 GLY A CA 1
ATOM 657 C C . GLY A 1 83 ? -7.215 14.478 -4.965 1.00 86.88 83 GLY A C 1
ATOM 658 O O . GLY A 1 83 ? -7.684 14.085 -6.027 1.00 86.88 83 GLY A O 1
ATOM 659 N N . ASN A 1 84 ? -5.902 14.468 -4.716 1.00 82.56 84 ASN A N 1
ATOM 660 C CA . ASN A 1 84 ? -4.888 14.100 -5.716 1.00 82.56 84 ASN A CA 1
ATOM 661 C C . ASN A 1 84 ? -4.459 12.625 -5.674 1.00 82.56 84 ASN A C 1
ATOM 663 O O . ASN A 1 84 ? -3.600 12.211 -6.451 1.00 82.56 84 ASN A O 1
ATOM 667 N N . ARG A 1 85 ? -5.019 11.845 -4.750 1.00 81.81 85 ARG A N 1
ATOM 668 C CA . ARG A 1 85 ? -4.757 10.415 -4.617 1.00 81.81 85 ARG A CA 1
ATOM 669 C C . ARG A 1 85 ? -6.015 9.676 -4.198 1.00 81.81 85 ARG A C 1
ATOM 671 O O . ARG A 1 85 ? -6.930 10.263 -3.618 1.00 81.81 85 ARG A O 1
ATOM 678 N N . VAL A 1 86 ? -6.005 8.376 -4.449 1.00 84.38 86 VAL A N 1
ATOM 679 C CA . VAL A 1 86 ? -6.979 7.440 -3.903 1.00 84.38 86 VAL A CA 1
ATOM 680 C C . VAL A 1 86 ? -6.230 6.451 -3.027 1.00 84.38 86 VAL A C 1
ATOM 682 O O . VAL A 1 86 ? -5.195 5.924 -3.431 1.00 84.38 86 VAL A O 1
ATOM 685 N N . GLU A 1 87 ? -6.742 6.213 -1.828 1.00 88.44 87 GLU A N 1
ATOM 686 C CA . GLU A 1 87 ? -6.249 5.156 -0.952 1.00 88.44 87 GLU A CA 1
ATOM 687 C C . GLU A 1 87 ? -7.169 3.939 -1.041 1.00 88.44 87 GLU A C 1
ATOM 689 O O . GLU A 1 87 ? -8.383 4.079 -1.190 1.00 88.44 87 GLU A O 1
ATOM 694 N N . ILE A 1 88 ? -6.579 2.749 -0.950 1.00 88.00 88 ILE A N 1
ATOM 695 C CA . ILE A 1 88 ? -7.297 1.476 -0.907 1.00 88.00 88 ILE A CA 1
ATOM 696 C C . ILE A 1 88 ? -7.093 0.893 0.480 1.00 88.00 88 ILE A C 1
ATOM 698 O O . ILE A 1 88 ? -5.955 0.705 0.910 1.00 88.00 88 ILE A O 1
ATOM 702 N N . TRP A 1 89 ? -8.191 0.577 1.151 1.00 90.31 89 TRP A N 1
ATOM 703 C CA . TRP A 1 89 ? -8.176 0.017 2.495 1.00 90.31 89 TRP A CA 1
ATOM 704 C C . TRP A 1 89 ? -8.976 -1.276 2.552 1.00 90.31 89 TRP A C 1
ATOM 706 O O . TRP A 1 89 ? -9.990 -1.398 1.869 1.00 90.31 89 TRP A O 1
ATOM 716 N N . ASP A 1 90 ? -8.564 -2.215 3.407 1.00 94.50 90 ASP A N 1
ATOM 717 C CA . ASP A 1 90 ? -9.503 -3.221 3.909 1.00 94.50 90 ASP A CA 1
ATOM 718 C C . ASP A 1 90 ? -10.611 -2.507 4.693 1.00 94.50 90 ASP A C 1
ATOM 720 O O . ASP A 1 90 ? -10.335 -1.619 5.509 1.00 94.50 90 ASP A O 1
ATOM 724 N N . ARG A 1 91 ? -11.863 -2.888 4.436 1.00 89.50 91 ARG A N 1
ATOM 725 C CA . ARG A 1 91 ? -13.034 -2.217 5.004 1.00 89.50 91 ARG A CA 1
ATOM 726 C C . ARG A 1 91 ? -12.996 -2.143 6.531 1.00 89.50 91 ARG A C 1
ATOM 728 O O . ARG A 1 91 ? -13.196 -1.067 7.086 1.00 89.50 91 ARG A O 1
ATOM 735 N N . LYS A 1 92 ? -12.718 -3.260 7.208 1.00 91.56 92 LYS A N 1
ATOM 736 C CA . LYS A 1 92 ? -12.766 -3.321 8.678 1.00 91.56 92 LYS A CA 1
ATOM 737 C C . LYS A 1 92 ? -11.645 -2.502 9.295 1.00 91.56 92 LYS A C 1
ATOM 739 O O . LYS A 1 92 ? -11.861 -1.764 10.251 1.00 91.56 92 LYS A O 1
ATOM 744 N N . LEU A 1 93 ? -10.451 -2.598 8.709 1.00 93.75 93 LEU A N 1
ATOM 745 C CA . LEU A 1 93 ? -9.302 -1.822 9.170 1.00 93.75 93 LEU A CA 1
ATOM 746 C C . LEU A 1 93 ? -9.531 -0.317 9.008 1.00 93.75 93 LEU A C 1
ATOM 748 O O . LEU A 1 93 ? -9.101 0.455 9.868 1.00 93.75 93 LEU A O 1
ATOM 752 N N . TRP A 1 94 ? -10.216 0.104 7.940 1.00 93.31 94 TRP A N 1
ATOM 753 C CA . TRP A 1 94 ? -10.607 1.500 7.787 1.00 93.31 94 TRP A CA 1
ATOM 754 C C . TRP A 1 94 ? -11.645 1.928 8.822 1.00 93.31 94 TRP A C 1
ATOM 756 O O . TRP A 1 94 ? -11.427 2.937 9.481 1.00 93.31 94 TRP A O 1
ATOM 766 N N . GLU A 1 95 ? -12.724 1.168 9.014 1.00 91.88 95 GLU A N 1
ATOM 767 C CA . GLU A 1 95 ? -13.779 1.499 9.986 1.00 91.88 95 GLU A CA 1
ATOM 768 C C . GLU A 1 95 ? -13.197 1.665 11.410 1.00 91.88 95 GLU A C 1
ATOM 770 O O . GLU A 1 95 ? -13.461 2.657 12.093 1.00 91.88 95 GLU A O 1
ATOM 775 N N . GLU A 1 96 ? -12.290 0.774 11.829 1.00 94.12 96 GLU A N 1
ATOM 776 C CA . GLU A 1 96 ? -11.565 0.902 13.103 1.00 94.12 96 GLU A CA 1
ATOM 777 C C . GLU A 1 96 ? -10.669 2.152 13.169 1.00 94.12 96 GLU A C 1
ATOM 779 O O . GLU A 1 96 ? -10.464 2.748 14.236 1.00 94.12 96 GLU A O 1
ATOM 784 N N . ARG A 1 97 ? -10.058 2.528 12.042 1.00 92.19 97 ARG A N 1
ATOM 785 C CA . ARG A 1 97 ? -9.185 3.702 11.947 1.00 92.19 97 ARG A CA 1
ATOM 786 C C . ARG A 1 97 ? -9.997 4.992 11.974 1.00 92.19 97 ARG A C 1
ATOM 788 O O . ARG A 1 97 ? -9.608 5.921 12.681 1.00 92.19 97 ARG A O 1
ATOM 795 N N . GLU A 1 98 ? -11.105 5.036 11.251 1.00 91.19 98 GLU A N 1
ATOM 796 C CA . GLU A 1 98 ? -12.042 6.152 11.187 1.00 91.19 98 GLU A CA 1
ATOM 797 C C . GLU A 1 98 ? -12.647 6.450 12.559 1.00 91.19 98 GLU A C 1
ATOM 799 O O . GLU A 1 98 ? -12.694 7.612 12.968 1.00 91.19 98 GLU A O 1
ATOM 804 N N . GLU A 1 99 ? -13.018 5.422 13.328 1.00 93.12 99 GLU A N 1
ATOM 805 C CA . GLU A 1 99 ? -13.533 5.611 14.686 1.00 93.12 99 GLU A CA 1
ATOM 806 C C . GLU A 1 99 ? -12.492 6.299 15.589 1.00 93.12 99 GLU A C 1
ATOM 808 O O . GLU A 1 99 ? -12.808 7.233 16.333 1.00 93.12 99 GLU A O 1
ATOM 813 N N . LYS A 1 100 ? -11.222 5.880 15.496 1.00 92.44 100 LYS A N 1
ATOM 814 C CA . LYS A 1 100 ? -10.112 6.504 16.238 1.00 92.44 100 LYS A CA 1
ATOM 815 C C . LYS A 1 100 ? -9.887 7.950 15.801 1.00 92.44 100 LYS A C 1
ATOM 817 O O . LYS A 1 100 ? -9.751 8.821 16.655 1.00 92.44 100 LYS A O 1
ATOM 822 N N . ILE A 1 101 ? -9.884 8.210 14.492 1.00 89.75 101 ILE A N 1
ATOM 823 C CA . ILE A 1 101 ? -9.726 9.563 13.938 1.00 89.75 101 ILE A CA 1
ATOM 824 C C .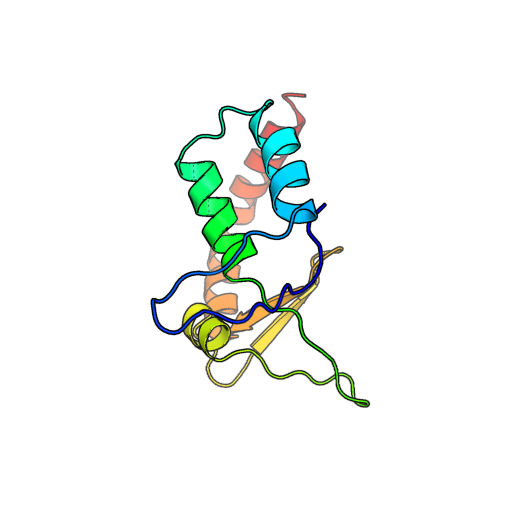 ILE A 1 101 ? -10.852 10.468 14.436 1.00 89.75 101 ILE A C 1
ATOM 826 O O . ILE A 1 101 ? -10.586 11.566 14.913 1.00 89.75 101 ILE A O 1
ATOM 830 N N . THR A 1 102 ? -12.095 9.993 14.389 1.00 88.19 102 THR A N 1
ATOM 831 C CA . THR A 1 102 ? -13.279 10.741 14.825 1.00 88.19 102 THR A CA 1
ATOM 832 C C . THR A 1 102 ? -13.196 11.119 16.303 1.00 88.19 102 THR A C 1
ATOM 834 O O . THR A 1 102 ? -13.436 12.271 16.663 1.00 88.19 102 THR A O 1
ATOM 837 N N . LYS A 1 103 ? -12.778 10.183 17.166 1.00 90.69 103 LYS A N 1
ATOM 838 C CA . LYS A 1 103 ? -12.566 10.444 18.603 1.00 90.69 103 LYS A CA 1
ATOM 839 C C . LYS A 1 103 ? -11.479 11.489 18.868 1.00 90.69 103 LYS A C 1
ATOM 841 O O . LYS A 1 103 ? -11.532 12.193 19.873 1.00 90.69 103 LYS A O 1
ATOM 846 N N . GLU A 1 104 ? -10.499 11.595 17.978 1.00 90.56 104 GLU A N 1
ATOM 847 C CA . GLU A 1 104 ? -9.366 12.515 18.094 1.00 90.56 104 GLU A CA 1
ATOM 848 C C . GLU A 1 104 ? -9.507 13.773 17.225 1.00 90.56 104 GLU A C 1
ATOM 850 O O . GLU A 1 104 ? -8.608 14.615 17.231 1.00 90.56 104 GLU A O 1
ATOM 855 N N . ALA A 1 105 ? -10.627 13.940 16.515 1.00 82.19 105 ALA A N 1
ATOM 856 C CA . ALA A 1 105 ? -10.790 14.950 15.472 1.00 82.19 105 ALA A CA 1
ATOM 857 C C . ALA A 1 105 ? -10.479 16.374 15.960 1.00 82.19 105 ALA A C 1
ATOM 859 O O . ALA A 1 105 ? -9.767 17.109 15.279 1.00 82.19 105 ALA A O 1
ATOM 860 N N . GLY A 1 106 ? -10.917 16.737 17.171 1.00 76.94 106 GLY A N 1
ATOM 861 C CA . GLY A 1 106 ? -10.598 18.039 17.771 1.00 76.94 106 GLY A CA 1
ATOM 862 C C . GLY A 1 106 ? -9.090 18.283 17.915 1.00 76.94 106 GLY A C 1
ATOM 863 O O . GLY A 1 106 ? -8.584 19.312 17.482 1.00 76.94 106 GLY A O 1
ATOM 864 N N . LYS A 1 107 ? -8.342 17.288 18.410 1.00 80.25 107 LYS A N 1
ATOM 865 C CA . LYS A 1 107 ? -6.878 17.374 18.574 1.00 80.25 107 LYS A CA 1
ATOM 866 C C . LYS A 1 107 ? -6.146 17.400 17.232 1.00 80.25 107 LYS A C 1
ATOM 868 O O . LYS A 1 107 ? -5.080 18.003 17.114 1.00 80.25 107 LYS A O 1
ATOM 873 N N . LEU A 1 108 ? -6.681 16.708 16.227 1.00 78.06 108 LEU A N 1
ATOM 874 C CA . LEU A 1 108 ? -6.115 16.696 14.877 1.00 78.06 108 LEU A CA 1
ATOM 875 C C . LEU A 1 108 ? -6.269 18.062 14.199 1.00 78.06 108 LEU A C 1
ATOM 877 O O . LEU A 1 108 ? -5.318 18.532 13.577 1.00 78.06 108 LEU A O 1
ATOM 881 N N . LEU A 1 109 ? -7.422 18.714 14.367 1.00 76.00 109 LEU A N 1
ATOM 882 C CA . LEU A 1 109 ? -7.679 20.056 13.841 1.00 76.00 109 LEU A CA 1
ATOM 883 C C . LEU A 1 109 ? -6.771 21.109 14.489 1.00 76.00 109 LEU A C 1
ATOM 885 O O . LEU A 1 109 ? -6.181 21.915 13.774 1.00 76.00 109 LEU A O 1
ATOM 889 N N . GLU A 1 110 ? -6.589 21.058 15.809 1.00 76.94 110 GLU A N 1
ATOM 890 C CA . GLU A 1 110 ? -5.678 21.959 16.530 1.00 76.94 110 GLU A CA 1
ATOM 891 C C . GLU A 1 110 ? -4.226 21.819 16.047 1.00 76.94 110 GLU A C 1
ATOM 893 O O . GLU A 1 110 ? -3.555 22.814 15.775 1.00 76.94 110 GLU A O 1
ATOM 898 N N . ARG A 1 111 ? -3.743 20.581 15.867 1.00 74.81 111 ARG A N 1
ATOM 899 C CA . ARG A 1 111 ? -2.400 20.323 15.317 1.00 74.81 111 ARG A CA 1
ATOM 900 C C . ARG A 1 111 ? -2.257 20.825 13.887 1.00 74.81 111 ARG A C 1
ATOM 902 O O . ARG A 1 111 ? -1.227 21.399 13.555 1.00 74.81 111 ARG A O 1
ATOM 909 N N . ALA A 1 112 ? -3.271 20.607 13.051 1.00 71.94 112 ALA A N 1
ATOM 910 C CA . ALA A 1 112 ? -3.255 21.089 11.677 1.00 71.94 112 ALA A CA 1
ATOM 911 C C . ALA A 1 112 ? -3.166 22.621 11.642 1.00 71.94 112 ALA A C 1
ATOM 913 O O . ALA A 1 112 ? -2.321 23.157 10.936 1.00 71.94 112 ALA A O 1
ATOM 914 N N . GLN A 1 113 ? -3.963 23.323 12.454 1.00 69.12 113 GLN A N 1
ATOM 915 C CA . GLN A 1 113 ? -3.924 24.786 12.545 1.00 69.12 113 GLN A CA 1
ATOM 916 C C . GLN A 1 113 ? -2.591 25.318 13.091 1.00 69.12 113 GLN A C 1
ATOM 918 O O . GLN A 1 113 ? -2.086 26.303 12.559 1.00 69.12 113 GLN A O 1
ATOM 923 N N . GLY A 1 114 ? -1.983 24.641 14.072 1.00 62.03 114 GLY A N 1
ATOM 924 C CA . GLY A 1 114 ? -0.671 25.015 14.614 1.00 62.03 114 GLY A CA 1
ATOM 925 C C . GLY A 1 114 ? 0.459 24.984 13.575 1.00 62.03 114 GLY A C 1
ATOM 926 O O . GLY A 1 114 ? 1.305 25.873 13.555 1.00 62.03 114 GLY A O 1
ATOM 927 N N . VAL A 1 115 ? 0.433 24.018 12.650 1.00 57.84 115 VAL A N 1
ATOM 928 C CA . VAL A 1 115 ? 1.422 23.915 11.558 1.00 57.84 115 VAL A CA 1
ATOM 929 C C . VAL A 1 115 ? 1.278 25.060 10.542 1.00 57.84 115 VAL A C 1
ATOM 931 O O . VAL A 1 115 ? 2.280 25.530 10.003 1.00 57.84 115 VAL A O 1
ATOM 934 N N . TYR A 1 116 ? 0.055 25.550 10.307 1.00 51.59 116 TYR A N 1
ATOM 935 C CA . TYR A 1 116 ? -0.200 26.693 9.418 1.00 51.59 116 TYR A CA 1
ATOM 936 C C .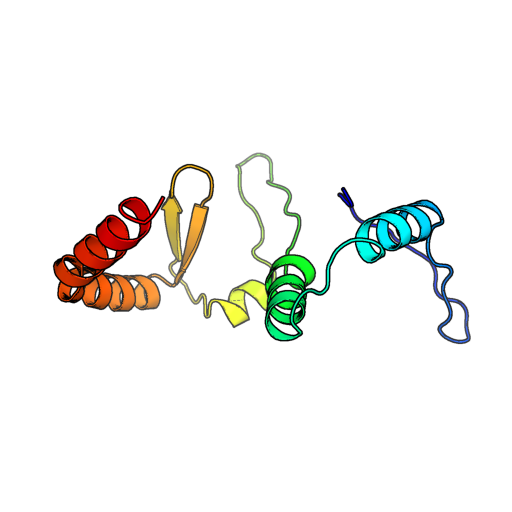 TYR A 1 116 ? 0.068 28.059 10.069 1.00 51.59 116 TYR A C 1
ATOM 938 O O . TYR A 1 116 ? 0.155 29.045 9.348 1.00 51.59 116 TYR A O 1
ATOM 946 N N . SER A 1 117 ? 0.200 28.138 11.398 1.00 50.75 117 SER A N 1
ATOM 947 C CA . SER A 1 117 ? 0.513 29.392 12.103 1.00 50.75 117 SER A CA 1
ATOM 948 C C . SER A 1 117 ? 2.010 29.679 12.269 1.00 50.75 117 SER A C 1
ATOM 950 O O . SER A 1 117 ? 2.367 30.786 12.660 1.00 50.75 117 SER A O 1
ATOM 952 N N . GLU A 1 118 ? 2.883 28.709 11.983 1.00 49.34 118 GLU A N 1
ATOM 953 C CA . GLU A 1 118 ? 4.348 28.859 12.083 1.00 49.34 118 GLU A CA 1
ATOM 954 C C . GLU A 1 118 ? 5.041 29.211 10.747 1.00 49.34 118 GLU A C 1
ATOM 956 O O . GLU A 1 118 ? 6.268 29.167 10.672 1.00 49.34 118 GLU A O 1
ATOM 961 N N . HIS A 1 119 ? 4.285 29.566 9.700 1.00 41.12 119 HIS A N 1
ATOM 962 C CA . HIS A 1 119 ? 4.817 29.970 8.389 1.00 41.12 119 HIS A CA 1
ATOM 963 C C . HIS A 1 119 ? 4.374 31.381 7.998 1.00 41.12 119 HIS A C 1
ATOM 965 O O . HIS A 1 119 ? 3.157 31.660 8.081 1.00 41.12 119 HIS A O 1
#

pLDDT: mean 76.19, std 13.91, range [41.12, 94.5]

Radius of gyration: 20.15 Å; chains: 1; bounding box: 42×45×39 Å

Sequence (119 aa):
MLIGQYIQKIDQKGRTILPAKIKKEIQEATLGLSVSEAARDTQRFLLGGAYELELDDKGRFLIPYILREFAKVSVEIIFLGLGNRVEIWDRKLWEEREEKITKEAGKLLERAQGVYSEH